Protein AF-A0A957PAF6-F1 (afdb_monomer)

Structure (mmCIF, N/CA/C/O backbone):
data_AF-A0A957PAF6-F1
#
_entry.id   AF-A0A957PAF6-F1
#
loop_
_atom_site.group_PDB
_atom_site.id
_atom_site.type_symbol
_atom_site.label_atom_id
_atom_site.label_alt_id
_atom_site.label_comp_id
_atom_site.label_asym_id
_atom_site.label_entity_id
_atom_site.label_seq_id
_atom_site.pdbx_PDB_ins_code
_atom_site.Cartn_x
_atom_site.Cartn_y
_atom_site.Cartn_z
_atom_site.occupancy
_atom_site.B_iso_or_equiv
_atom_site.auth_seq_id
_atom_site.auth_comp_id
_atom_site.auth_asym_id
_atom_site.auth_atom_id
_atom_site.pdbx_PDB_model_num
ATOM 1 N N . MET A 1 1 ? -27.612 5.862 6.018 1.00 70.69 1 MET A N 1
ATOM 2 C CA . MET A 1 1 ? -27.224 4.536 5.486 1.00 70.69 1 MET A CA 1
ATOM 3 C C . MET A 1 1 ? -26.441 3.794 6.556 1.00 70.69 1 MET A C 1
ATOM 5 O O . MET A 1 1 ? -25.649 4.436 7.230 1.00 70.69 1 MET A O 1
ATOM 9 N N . ALA A 1 2 ? -26.675 2.494 6.749 1.00 86.94 2 ALA A N 1
ATOM 10 C CA . ALA A 1 2 ? -25.896 1.691 7.695 1.00 86.94 2 ALA A CA 1
ATOM 11 C C . ALA A 1 2 ? -24.615 1.174 7.022 1.00 86.94 2 ALA A C 1
ATOM 13 O O . ALA A 1 2 ? -24.659 0.724 5.876 1.00 86.94 2 ALA A O 1
ATOM 14 N N . LEU A 1 3 ? -23.483 1.233 7.726 1.00 92.75 3 LEU A N 1
ATOM 15 C CA . LEU A 1 3 ? -22.228 0.648 7.255 1.00 92.75 3 LEU A CA 1
ATOM 16 C C . LEU A 1 3 ? -22.339 -0.881 7.251 1.00 92.75 3 LEU A C 1
ATOM 18 O O . LEU A 1 3 ? -22.742 -1.489 8.243 1.00 92.75 3 LEU A O 1
ATOM 22 N N . ARG A 1 4 ? -21.953 -1.508 6.136 1.00 94.94 4 ARG A N 1
ATOM 23 C CA . ARG A 1 4 ? -21.889 -2.967 5.991 1.00 94.94 4 ARG A CA 1
ATO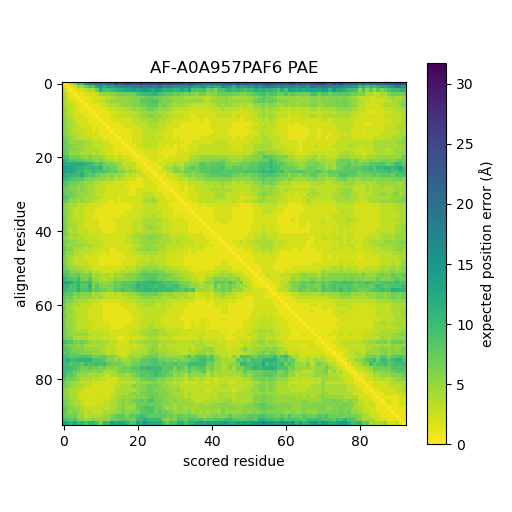M 24 C C . ARG A 1 4 ? -20.434 -3.409 5.928 1.00 94.94 4 ARG A C 1
ATOM 26 O O . ARG A 1 4 ? -19.680 -2.941 5.080 1.00 94.94 4 ARG A O 1
ATOM 33 N N . LYS A 1 5 ? -20.054 -4.368 6.773 1.00 93.56 5 LYS A N 1
ATOM 34 C CA . LYS A 1 5 ? -18.736 -5.007 6.699 1.00 93.56 5 LYS A CA 1
ATOM 35 C C . LYS A 1 5 ? -18.608 -5.793 5.390 1.00 93.56 5 LYS A C 1
ATOM 37 O O . LYS A 1 5 ? -19.431 -6.663 5.113 1.00 93.56 5 LYS A O 1
ATOM 42 N N . ILE A 1 6 ? -17.561 -5.507 4.619 1.00 92.38 6 ILE A N 1
ATOM 43 C CA . ILE A 1 6 ? -17.255 -6.197 3.352 1.00 92.38 6 ILE A CA 1
ATOM 44 C C . ILE A 1 6 ? -16.049 -7.139 3.452 1.00 92.38 6 ILE A C 1
ATOM 46 O O . ILE A 1 6 ? -15.857 -7.977 2.580 1.00 92.38 6 ILE A O 1
ATOM 50 N N . GLY A 1 7 ? -15.246 -7.032 4.513 1.00 92.44 7 GLY A N 1
ATOM 51 C CA . GLY A 1 7 ? -14.055 -7.854 4.702 1.00 92.44 7 GLY A CA 1
ATOM 52 C C . GLY A 1 7 ? -13.303 -7.522 5.987 1.00 92.44 7 GLY A C 1
ATOM 53 O O . GLY A 1 7 ? -13.760 -6.718 6.803 1.00 92.44 7 GLY A O 1
ATOM 54 N N . VAL A 1 8 ? -12.158 -8.177 6.163 1.00 94.31 8 VAL A N 1
ATOM 55 C CA . VAL A 1 8 ? -11.160 -7.879 7.197 1.00 94.31 8 VAL A CA 1
ATOM 56 C C . VAL A 1 8 ? -9.847 -7.606 6.478 1.00 94.31 8 VAL A C 1
ATOM 58 O O . VAL A 1 8 ? -9.497 -8.325 5.542 1.00 94.31 8 VAL A O 1
ATOM 61 N N . VAL A 1 9 ? -9.145 -6.557 6.892 1.00 94.94 9 VAL A N 1
ATOM 62 C CA . VAL A 1 9 ? -7.797 -6.275 6.402 1.00 94.94 9 VAL A CA 1
ATOM 63 C C . VAL A 1 9 ? -6.871 -7.368 6.931 1.00 94.94 9 VAL A C 1
ATOM 65 O O . VAL A 1 9 ? -6.752 -7.545 8.136 1.00 94.94 9 VAL A O 1
ATOM 68 N N . VAL A 1 10 ? -6.250 -8.122 6.026 1.00 95.56 10 VAL A N 1
ATOM 69 C CA . VAL A 1 10 ? -5.323 -9.219 6.374 1.00 95.56 10 VAL A CA 1
ATOM 70 C C . VAL A 1 10 ? -3.872 -8.907 6.024 1.00 95.56 10 VAL A C 1
ATOM 72 O O . VAL A 1 10 ? -2.970 -9.656 6.383 1.00 95.56 10 VAL A O 1
ATOM 75 N N . ARG A 1 11 ? -3.645 -7.833 5.265 1.00 95.94 11 ARG A N 1
ATOM 76 C CA . ARG A 1 11 ? -2.324 -7.372 4.854 1.00 95.94 11 ARG A CA 1
ATOM 77 C C . ARG A 1 11 ? -2.394 -5.891 4.519 1.00 95.94 11 ARG A C 1
ATOM 79 O O . ARG A 1 11 ? -3.267 -5.482 3.755 1.00 95.94 11 ARG A O 1
ATOM 86 N N . LEU A 1 12 ? -1.442 -5.138 5.047 1.00 97.69 12 LEU A N 1
ATOM 87 C CA . LEU A 1 12 ? -1.144 -3.769 4.659 1.00 97.69 12 LEU A CA 1
ATOM 88 C C . LEU A 1 12 ? 0.303 -3.717 4.188 1.00 97.69 12 LEU A C 1
ATOM 90 O O . LEU A 1 12 ? 1.153 -4.479 4.653 1.00 97.69 12 LEU A O 1
ATOM 94 N N . GLN A 1 13 ? 0.560 -2.846 3.225 1.00 97.44 13 GLN A N 1
ATOM 95 C CA . GLN A 1 13 ? 1.898 -2.621 2.715 1.00 97.44 13 GLN A CA 1
ATOM 96 C C . GLN A 1 13 ? 2.020 -1.198 2.188 1.00 97.44 13 GLN A C 1
ATOM 98 O O . GLN A 1 13 ? 1.028 -0.614 1.752 1.00 97.44 13 GLN A O 1
ATOM 103 N N . ILE A 1 14 ? 3.248 -0.701 2.174 1.00 97.56 14 ILE A N 1
ATOM 104 C CA . ILE A 1 14 ? 3.644 0.500 1.444 1.00 97.56 14 ILE A CA 1
ATOM 105 C C . ILE A 1 14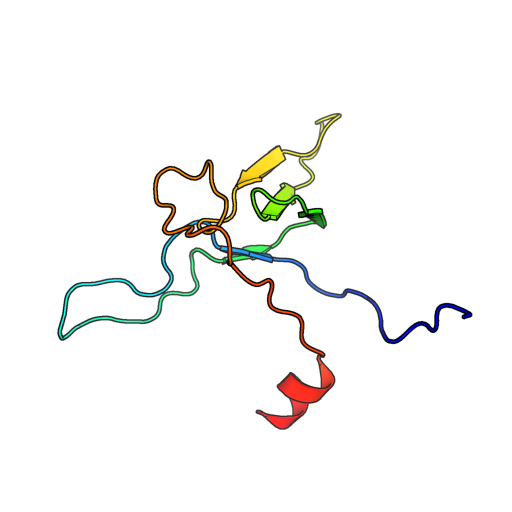 ? 4.744 0.150 0.445 1.00 97.56 14 ILE A C 1
ATOM 107 O O . ILE A 1 14 ? 5.421 -0.876 0.564 1.00 97.56 14 ILE A O 1
ATOM 111 N N . GLN A 1 15 ? 4.940 1.016 -0.534 1.00 97.00 15 GLN A N 1
ATOM 112 C CA . GLN A 1 15 ? 6.049 0.962 -1.468 1.00 97.00 15 GLN A CA 1
ATOM 113 C C . GLN A 1 15 ? 7.085 2.012 -1.060 1.00 97.00 15 GLN A C 1
ATOM 115 O O . GLN A 1 15 ? 6.819 3.199 -1.160 1.00 97.00 15 GLN A O 1
ATOM 120 N N . GLN A 1 16 ? 8.276 1.592 -0.635 1.00 96.94 16 GLN A N 1
ATOM 121 C CA . GLN A 1 16 ? 9.332 2.520 -0.199 1.00 96.94 16 GLN A CA 1
ATOM 122 C C . GLN A 1 16 ? 10.039 3.200 -1.382 1.00 96.94 16 GLN A C 1
ATOM 124 O O . GLN A 1 16 ? 10.532 4.312 -1.269 1.00 96.94 16 GLN A O 1
ATOM 129 N N . GLU A 1 17 ? 10.093 2.541 -2.541 1.00 95.44 17 GLU A N 1
ATOM 130 C CA . GLU A 1 17 ? 10.804 3.025 -3.730 1.00 95.44 17 GLU A CA 1
ATOM 131 C C . GLU A 1 17 ? 10.155 2.474 -5.014 1.00 95.44 17 GLU A C 1
ATOM 133 O O . GLU A 1 17 ? 9.309 1.583 -4.967 1.00 95.44 17 GLU A O 1
ATOM 138 N N . SER A 1 18 ? 10.539 2.965 -6.198 1.00 93.62 18 SER A N 1
ATOM 139 C CA . SER A 1 18 ? 9.994 2.485 -7.483 1.00 93.62 18 SER A CA 1
ATOM 140 C C . SER A 1 18 ? 10.187 0.974 -7.691 1.00 93.62 18 SER A C 1
ATOM 142 O O . SER A 1 18 ? 11.315 0.513 -7.834 1.00 93.62 18 SER A O 1
ATOM 144 N N . LEU A 1 19 ? 9.091 0.222 -7.857 1.00 94.88 19 LEU A N 1
ATOM 145 C CA . LEU A 1 19 ? 9.147 -1.212 -8.208 1.00 94.88 19 LEU A CA 1
ATOM 146 C C . LEU A 1 19 ? 9.680 -1.461 -9.624 1.00 94.88 19 LEU A C 1
ATOM 148 O O . LEU A 1 19 ? 10.159 -2.545 -9.937 1.00 94.88 19 LEU A O 1
ATOM 152 N N . LYS A 1 20 ? 9.581 -0.470 -10.517 1.00 93.50 20 LYS A N 1
ATOM 153 C CA . LYS A 1 20 ? 10.174 -0.547 -11.859 1.00 93.50 20 LYS A CA 1
ATOM 154 C C . L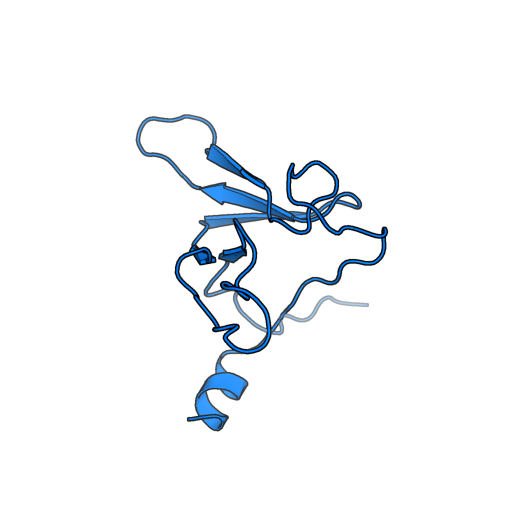YS A 1 20 ? 11.616 -0.063 -11.761 1.00 93.50 20 LYS A C 1
ATOM 156 O O . LYS A 1 20 ? 11.846 1.145 -11.659 1.00 93.50 20 LYS A O 1
ATOM 161 N N . ARG A 1 21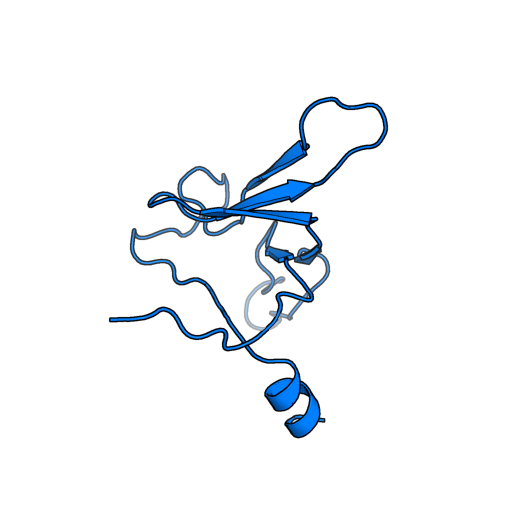 ? 12.561 -0.999 -11.786 1.00 91.81 21 ARG A N 1
ATOM 162 C CA . ARG A 1 21 ? 14.006 -0.757 -11.685 1.00 91.81 21 ARG A CA 1
ATOM 163 C C . ARG A 1 21 ? 14.691 -0.913 -13.039 1.00 91.81 21 ARG A C 1
ATOM 165 O O . ARG A 1 21 ? 14.089 -1.356 -14.017 1.00 91.81 21 ARG A O 1
ATOM 172 N N . GLY A 1 22 ? 15.960 -0.517 -13.094 1.00 92.00 22 GLY A N 1
ATOM 173 C CA . GLY A 1 22 ? 16.759 -0.524 -14.316 1.00 92.00 22 GLY A CA 1
ATOM 174 C C . GLY A 1 22 ? 16.466 0.655 -15.248 1.00 92.00 22 GLY A C 1
ATOM 175 O O . GLY A 1 22 ? 15.734 1.593 -14.924 1.00 92.00 22 GLY A O 1
ATOM 176 N N . ARG A 1 23 ? 17.075 0.618 -16.433 1.00 92.25 23 ARG A N 1
ATOM 177 C CA . ARG A 1 23 ? 16.907 1.631 -17.484 1.00 92.25 23 ARG A CA 1
ATOM 178 C C . ARG A 1 23 ? 16.240 0.997 -18.694 1.00 92.25 23 ARG A C 1
ATOM 180 O O . ARG A 1 23 ? 16.365 -0.200 -18.911 1.00 92.25 23 ARG A O 1
ATOM 187 N N . SER A 1 24 ? 15.526 1.807 -19.473 1.00 89.38 24 SER A N 1
ATOM 188 C CA . SER A 1 24 ? 14.976 1.350 -20.754 1.00 89.38 24 SER A CA 1
ATOM 189 C C . SER A 1 24 ? 16.109 0.851 -21.668 1.00 89.38 24 SER A C 1
ATOM 191 O O . SER A 1 24 ? 17.166 1.487 -21.663 1.00 89.38 24 SER A O 1
ATOM 193 N N . PRO A 1 25 ? 15.924 -0.236 -22.443 1.00 92.62 25 PRO A N 1
ATOM 194 C CA . PRO A 1 25 ? 14.738 -1.105 -22.508 1.00 92.62 25 PRO A CA 1
ATOM 195 C C . PRO A 1 25 ? 14.702 -2.208 -21.432 1.00 92.62 25 PRO A C 1
ATOM 197 O O . PRO A 1 25 ? 13.677 -2.852 -21.246 1.00 92.62 25 PRO A O 1
ATOM 200 N N . ASN A 1 26 ? 15.782 -2.389 -20.674 1.00 94.50 26 ASN A N 1
ATOM 201 C CA . ASN A 1 26 ? 15.973 -3.473 -19.704 1.00 94.50 26 ASN A CA 1
ATOM 202 C C . ASN A 1 26 ? 15.357 -3.170 -18.324 1.00 94.50 26 ASN A C 1
ATOM 204 O O . ASN A 1 26 ? 15.969 -3.444 -17.288 1.00 94.50 26 ASN A O 1
ATOM 208 N N . ARG A 1 27 ? 14.171 -2.550 -18.283 1.00 95.44 27 ARG A N 1
ATOM 209 C CA . ARG A 1 27 ? 13.466 -2.346 -17.010 1.00 95.44 27 ARG A CA 1
ATOM 210 C C . ARG A 1 27 ? 12.924 -3.674 -16.503 1.00 95.44 27 ARG A C 1
ATOM 212 O O . ARG A 1 27 ? 12.395 -4.461 -17.281 1.00 95.44 27 ARG A O 1
ATOM 219 N N . TYR A 1 28 ? 12.989 -3.876 -15.198 1.00 94.81 28 TYR A N 1
ATOM 220 C CA . TYR A 1 28 ? 12.442 -5.057 -14.542 1.00 94.81 28 TYR A CA 1
ATOM 221 C C . TYR A 1 28 ? 11.600 -4.662 -13.333 1.00 94.81 28 TYR A C 1
ATOM 223 O O . TYR A 1 28 ? 11.688 -3.539 -12.828 1.00 94.81 28 TYR A O 1
ATOM 231 N N . TYR A 1 29 ? 10.736 -5.583 -12.918 1.00 95.00 29 TYR A N 1
ATOM 232 C CA . TYR A 1 29 ? 9.936 -5.449 -11.711 1.00 95.00 29 TYR A CA 1
ATOM 233 C C . TYR A 1 29 ? 10.703 -6.030 -10.523 1.00 95.00 29 TYR A C 1
ATOM 235 O O . TYR A 1 29 ? 11.127 -7.183 -10.576 1.00 95.00 29 TYR A O 1
ATOM 243 N N . ASP A 1 30 ? 10.860 -5.238 -9.469 1.00 94.44 30 ASP A N 1
ATOM 244 C CA . ASP A 1 30 ? 11.493 -5.628 -8.214 1.00 94.44 30 ASP A CA 1
ATOM 245 C C . ASP A 1 30 ? 10.536 -5.364 -7.038 1.00 94.44 30 ASP A C 1
ATOM 247 O O . ASP A 1 30 ? 10.268 -4.201 -6.718 1.00 94.44 30 ASP A O 1
ATOM 251 N N . PRO A 1 31 ? 9.991 -6.413 -6.395 1.00 95.56 31 PRO A N 1
ATOM 252 C CA . PRO A 1 31 ? 9.091 -6.266 -5.259 1.00 95.56 31 PRO A CA 1
ATOM 253 C C . PRO A 1 31 ? 9.809 -5.998 -3.928 1.00 95.56 31 PRO A C 1
ATOM 255 O O . PRO A 1 31 ? 9.118 -5.805 -2.931 1.00 95.56 31 PRO A O 1
ATOM 258 N N . ALA A 1 32 ? 11.147 -5.988 -3.866 1.00 95.94 32 ALA A N 1
ATOM 259 C CA . ALA A 1 32 ? 11.893 -5.871 -2.607 1.00 95.94 32 ALA A CA 1
ATOM 260 C C . ALA A 1 32 ? 11.612 -4.568 -1.837 1.00 95.94 32 ALA A C 1
ATOM 262 O O . ALA A 1 32 ? 11.784 -4.512 -0.622 1.00 95.94 32 ALA A O 1
ATOM 263 N N . SER A 1 33 ? 11.150 -3.522 -2.528 1.00 94.62 33 SER A N 1
ATOM 264 C CA . SER A 1 33 ? 10.783 -2.241 -1.913 1.00 94.62 33 SER A CA 1
ATOM 265 C C . SER A 1 33 ? 9.370 -2.217 -1.315 1.00 94.62 33 SER A C 1
ATOM 267 O O . SER A 1 33 ? 8.971 -1.187 -0.772 1.00 94.62 33 SER A O 1
ATOM 269 N N . LEU A 1 34 ? 8.609 -3.314 -1.394 1.00 97.12 34 LEU A N 1
ATOM 270 C CA . LEU A 1 34 ? 7.341 -3.454 -0.680 1.00 97.12 34 LEU A CA 1
ATOM 271 C C . LEU A 1 34 ? 7.605 -3.800 0.787 1.00 97.12 34 LEU A C 1
ATOM 273 O O . LEU A 1 34 ? 8.207 -4.826 1.095 1.00 97.12 34 LEU A O 1
ATOM 277 N N . LEU A 1 35 ? 7.114 -2.956 1.688 1.00 97.81 35 LEU A N 1
ATOM 278 C CA . LEU A 1 35 ? 7.233 -3.142 3.130 1.00 97.81 35 LEU A CA 1
ATOM 279 C C . LEU A 1 35 ? 5.863 -3.468 3.716 1.00 97.81 35 LEU A C 1
ATOM 281 O O . LEU A 1 35 ? 4.914 -2.712 3.517 1.00 97.81 35 LEU A O 1
ATOM 285 N N . LEU A 1 36 ? 5.772 -4.580 4.447 1.00 97.75 36 LEU A N 1
ATOM 286 C CA . LEU A 1 36 ? 4.612 -4.878 5.285 1.00 97.75 36 LEU A CA 1
ATOM 287 C C . LEU A 1 36 ? 4.587 -3.937 6.488 1.00 97.75 36 LEU A C 1
ATOM 289 O O . LEU A 1 36 ? 5.629 -3.644 7.069 1.00 97.75 36 LEU A O 1
ATOM 293 N N . VAL A 1 37 ? 3.390 -3.483 6.842 1.00 98.19 37 VAL A N 1
ATOM 294 C CA . VAL A 1 37 ? 3.160 -2.535 7.937 1.00 98.19 37 VAL A CA 1
ATOM 295 C C . VAL A 1 37 ? 1.941 -2.965 8.743 1.00 98.19 37 VAL A C 1
ATOM 297 O O . VAL A 1 37 ? 1.065 -3.659 8.220 1.00 98.19 37 VAL A O 1
ATOM 300 N N . ASP A 1 38 ? 1.880 -2.546 10.000 1.00 97.44 38 ASP A N 1
ATOM 301 C CA . ASP A 1 38 ? 0.828 -2.944 10.938 1.00 97.44 38 ASP A CA 1
ATOM 302 C C . ASP A 1 38 ? -0.426 -2.082 10.766 1.00 97.44 38 ASP A C 1
ATOM 304 O O . ASP A 1 38 ? -1.557 -2.569 10.847 1.00 97.44 38 ASP A O 1
ATOM 308 N N . ALA A 1 39 ? -0.227 -0.802 10.446 1.00 96.88 39 ALA A N 1
ATOM 309 C CA . ALA A 1 39 ? -1.294 0.146 10.164 1.00 96.88 39 ALA A CA 1
ATOM 310 C C . ALA A 1 39 ? -0.895 1.147 9.069 1.00 96.88 39 ALA A C 1
ATOM 312 O O . ALA A 1 39 ? 0.279 1.330 8.746 1.00 96.88 39 ALA A O 1
ATOM 313 N N . LEU A 1 40 ? -1.902 1.809 8.496 1.00 97.38 40 LEU A N 1
ATOM 314 C CA . LEU A 1 40 ? -1.725 2.927 7.573 1.00 97.38 40 LEU A CA 1
ATOM 315 C C . LEU A 1 40 ? -2.378 4.178 8.150 1.00 97.38 40 LEU A C 1
ATOM 317 O O . LEU A 1 40 ? -3.510 4.127 8.634 1.00 97.38 40 LEU A O 1
ATOM 321 N N . ARG A 1 41 ? -1.695 5.310 8.011 1.00 97.19 41 ARG A N 1
ATOM 322 C CA . ARG A 1 41 ? -2.279 6.641 8.155 1.00 97.19 41 ARG A CA 1
ATOM 323 C C . ARG A 1 41 ? -2.494 7.219 6.760 1.00 97.19 41 ARG A C 1
ATOM 325 O O . ARG A 1 41 ? -1.557 7.300 5.969 1.00 97.19 41 ARG A O 1
ATOM 332 N N . LEU A 1 42 ? -3.740 7.580 6.463 1.00 94.88 42 LEU A N 1
ATOM 333 C CA . LEU A 1 42 ? -4.157 8.133 5.175 1.00 94.88 42 LEU A CA 1
ATOM 334 C C . LEU A 1 42 ? -4.460 9.624 5.331 1.00 94.88 42 LEU A C 1
ATOM 336 O O . LEU A 1 42 ? -5.187 10.007 6.248 1.00 94.88 42 LEU A O 1
ATOM 340 N N . SER A 1 43 ? -3.922 10.447 4.438 1.00 93.50 43 SER A N 1
ATOM 341 C CA . SER A 1 43 ? -4.225 11.875 4.326 1.00 93.50 43 SER A CA 1
ATOM 342 C C . SER A 1 43 ? -4.302 12.288 2.854 1.00 93.50 43 SER A C 1
ATOM 344 O O . SER A 1 43 ? -4.023 11.491 1.958 1.00 93.50 43 SER A O 1
ATOM 346 N N . GLU A 1 44 ? -4.649 13.549 2.600 1.00 92.19 44 GLU A N 1
ATOM 347 C CA . GLU A 1 44 ? -4.602 14.137 1.253 1.00 92.19 44 GLU A CA 1
ATOM 348 C C . GLU A 1 44 ? -3.176 14.163 0.669 1.00 92.19 44 GLU A C 1
ATOM 350 O O . GLU A 1 44 ? -2.997 14.173 -0.544 1.00 92.19 44 GLU A O 1
ATOM 355 N N . GLU A 1 45 ? -2.150 14.115 1.522 1.00 93.25 45 GLU A N 1
ATOM 356 C CA . GLU A 1 45 ? -0.746 14.056 1.104 1.00 93.25 45 GLU A CA 1
ATOM 357 C C . GLU A 1 45 ? -0.317 12.643 0.680 1.00 93.25 45 GLU A C 1
ATOM 359 O O . GLU A 1 45 ? 0.708 12.480 0.018 1.00 93.25 45 GLU A O 1
ATOM 364 N N . GLY A 1 46 ? -1.094 11.616 1.027 1.00 94.31 46 GLY A N 1
ATOM 365 C CA . GLY A 1 46 ? -0.854 10.228 0.651 1.00 94.31 46 GLY A CA 1
ATOM 366 C C . GLY A 1 46 ? -0.836 9.274 1.843 1.00 94.31 46 GLY A C 1
ATOM 367 O O . GLY A 1 46 ? -1.535 9.456 2.841 1.00 94.31 46 GLY A O 1
ATOM 368 N N . VAL A 1 47 ? -0.049 8.204 1.707 1.00 97.12 47 VAL A N 1
ATOM 369 C CA . VAL A 1 47 ? -0.014 7.082 2.652 1.00 97.12 47 VAL A CA 1
ATOM 370 C C . VAL A 1 47 ? 1.260 7.105 3.491 1.00 97.12 47 VAL A C 1
ATOM 372 O O . VAL A 1 47 ? 2.365 7.221 2.958 1.00 97.12 47 VAL A O 1
ATOM 375 N N . VAL A 1 48 ? 1.102 6.923 4.801 1.00 98.12 48 VAL A N 1
ATOM 376 C CA . VAL A 1 48 ? 2.201 6.654 5.736 1.00 98.12 48 VAL A CA 1
ATOM 377 C C . VAL A 1 48 ? 1.990 5.284 6.368 1.00 98.12 48 VAL A C 1
ATOM 379 O O . VAL A 1 48 ? 0.931 5.004 6.932 1.00 98.12 48 VAL A O 1
ATOM 382 N N . GLY A 1 49 ? 2.994 4.421 6.259 1.00 98.25 49 GLY A N 1
ATOM 383 C CA . GLY A 1 49 ? 3.043 3.135 6.937 1.00 98.25 49 GLY A CA 1
ATOM 384 C C . GLY A 1 49 ? 3.487 3.288 8.384 1.00 98.25 49 GLY A C 1
ATOM 385 O O . GLY A 1 49 ? 4.448 4.002 8.665 1.00 98.25 49 GLY A O 1
ATOM 386 N N . LEU A 1 50 ? 2.793 2.608 9.289 1.00 98.25 50 LEU A N 1
ATOM 387 C CA . LEU A 1 50 ? 3.110 2.553 10.710 1.00 98.25 50 LEU A CA 1
ATOM 388 C C . LEU A 1 50 ? 3.620 1.148 11.024 1.00 98.25 50 LEU A C 1
ATOM 390 O O . LEU A 1 50 ? 2.892 0.171 10.833 1.00 98.25 50 LEU A O 1
ATOM 394 N N . VAL A 1 51 ? 4.880 1.060 11.442 1.00 97.44 51 VAL A N 1
ATOM 395 C CA . VA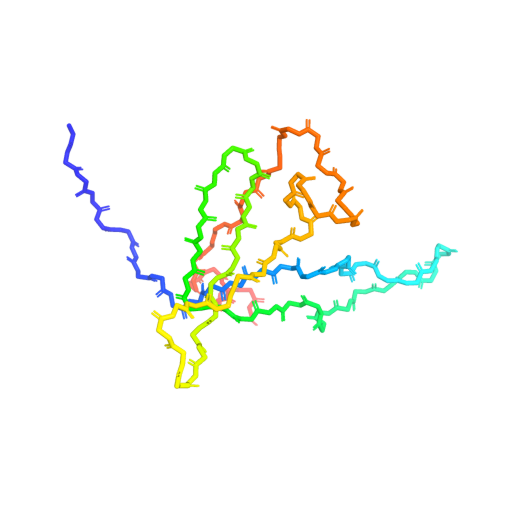L A 1 51 ? 5.535 -0.196 11.816 1.00 97.44 51 VAL A CA 1
ATOM 396 C C . VAL A 1 51 ? 5.748 -0.199 13.316 1.00 97.44 51 VAL A C 1
ATOM 398 O O . VAL A 1 51 ? 6.464 0.662 13.835 1.00 97.44 51 VAL A O 1
ATOM 401 N N . ASP A 1 52 ? 5.161 -1.168 14.002 1.00 96.12 52 ASP A N 1
ATOM 402 C CA . ASP A 1 52 ? 5.394 -1.351 15.424 1.00 96.12 52 ASP A CA 1
ATOM 403 C C . ASP A 1 52 ? 6.840 -1.802 15.645 1.00 96.12 52 ASP A C 1
ATOM 405 O O . ASP A 1 52 ? 7.360 -2.705 14.984 1.00 96.12 52 ASP A O 1
ATOM 409 N N . VAL A 1 53 ? 7.521 -1.137 16.575 1.00 93.56 53 VAL A N 1
ATOM 410 C CA . VAL A 1 53 ? 8.896 -1.471 16.941 1.00 93.56 53 VAL A CA 1
ATOM 411 C C . VAL A 1 53 ? 8.919 -1.829 18.412 1.00 93.56 53 VAL A C 1
ATOM 413 O O . VAL A 1 53 ? 8.508 -1.041 19.264 1.00 93.56 53 VAL A O 1
ATOM 416 N N . GLU A 1 54 ? 9.410 -3.028 18.713 1.00 93.75 54 GLU A N 1
ATOM 417 C CA . GLU A 1 54 ? 9.500 -3.518 20.083 1.00 93.75 54 GLU A CA 1
ATOM 418 C C . GLU A 1 54 ? 10.282 -2.536 20.970 1.00 93.75 54 GLU A C 1
ATOM 420 O O . GLU A 1 54 ? 11.335 -2.016 20.594 1.00 93.75 54 GLU A O 1
ATOM 425 N N . GLY A 1 55 ? 9.732 -2.251 22.152 1.00 92.56 55 GLY A N 1
ATOM 426 C CA . GLY A 1 55 ? 10.312 -1.305 23.105 1.00 92.56 55 GLY A CA 1
ATOM 427 C C . GLY A 1 55 ? 10.064 0.175 22.790 1.00 92.56 55 GLY A C 1
ATOM 428 O O . GLY A 1 55 ? 10.436 1.024 23.600 1.00 92.56 55 GLY A O 1
ATOM 429 N N . GLN A 1 56 ? 9.412 0.514 21.672 1.00 93.38 56 GLN A N 1
ATOM 430 C CA . GLN A 1 56 ? 9.020 1.892 21.360 1.00 93.38 56 GLN A CA 1
ATOM 431 C C . GLN A 1 56 ? 7.565 2.163 21.754 1.00 93.38 56 GLN A C 1
ATOM 433 O O . GLN A 1 56 ? 6.702 1.297 21.669 1.00 93.38 56 GLN A O 1
ATOM 438 N N . HIS A 1 57 ? 7.297 3.386 22.220 1.00 91.75 57 HIS A N 1
ATOM 439 C CA . HIS A 1 57 ? 5.949 3.815 22.625 1.00 91.75 57 HIS A CA 1
ATOM 440 C C . HIS A 1 57 ? 5.108 4.315 21.444 1.00 91.75 57 HIS A C 1
ATOM 442 O O . HIS A 1 57 ? 3.894 4.457 21.568 1.00 91.75 57 HIS A O 1
ATOM 448 N N . ALA A 1 58 ? 5.756 4.614 20.319 1.00 93.62 58 ALA A N 1
ATOM 449 C CA . ALA A 1 58 ? 5.122 5.061 19.093 1.00 93.62 58 ALA A CA 1
ATOM 450 C C . ALA A 1 58 ? 5.637 4.211 17.923 1.00 93.62 58 ALA A C 1
ATOM 452 O O . ALA A 1 58 ? 6.801 3.797 17.952 1.00 93.62 58 ALA A O 1
ATOM 453 N N . PRO A 1 59 ? 4.800 3.956 16.905 1.00 96.31 59 PRO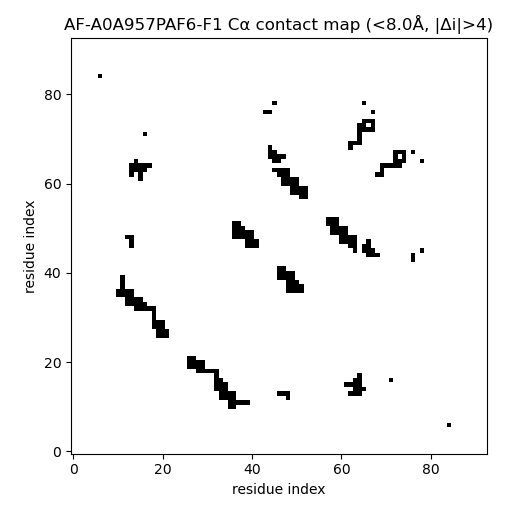 A N 1
ATOM 454 C CA . PRO A 1 59 ? 5.232 3.236 15.721 1.00 96.31 59 PRO A CA 1
ATOM 455 C C . PRO A 1 59 ? 6.259 4.058 14.941 1.00 96.31 59 PRO A C 1
ATOM 457 O O . PRO A 1 59 ? 6.211 5.291 14.902 1.00 96.31 59 PRO A O 1
ATOM 460 N N . ARG A 1 60 ? 7.164 3.364 14.254 1.00 97.12 60 ARG A N 1
ATOM 461 C CA . ARG A 1 60 ? 8.024 3.989 13.254 1.00 97.12 60 ARG A CA 1
ATOM 462 C C . ARG A 1 60 ? 7.181 4.332 12.033 1.00 97.12 60 ARG A C 1
ATOM 464 O O . ARG A 1 60 ? 6.573 3.450 11.428 1.00 97.12 60 ARG A O 1
ATOM 471 N N . GLU A 1 61 ? 7.200 5.598 11.643 1.00 97.56 61 GLU A N 1
ATOM 472 C CA . GLU A 1 61 ? 6.554 6.053 10.417 1.00 97.56 61 GLU A CA 1
ATOM 473 C C . GLU A 1 61 ? 7.467 5.850 9.202 1.00 97.56 61 GLU A C 1
ATOM 475 O O . GLU A 1 61 ? 8.669 6.123 9.247 1.00 97.56 61 GLU A O 1
ATOM 480 N N . VAL A 1 62 ? 6.889 5.379 8.098 1.00 97.88 62 VAL A N 1
ATOM 481 C CA . VAL A 1 62 ? 7.573 5.225 6.812 1.00 97.88 62 VAL A CA 1
ATOM 482 C C . VAL A 1 62 ? 6.672 5.768 5.711 1.00 97.88 62 VAL A C 1
ATOM 484 O O . VAL A 1 62 ? 5.532 5.333 5.561 1.00 97.88 62 VAL A O 1
ATOM 487 N N . LEU A 1 63 ? 7.170 6.733 4.941 1.00 97.50 63 LEU A N 1
ATOM 488 C CA . LEU A 1 63 ? 6.422 7.307 3.826 1.00 97.50 63 LEU A CA 1
ATOM 489 C C . LEU A 1 63 ? 6.326 6.306 2.671 1.00 97.50 63 LEU A C 1
ATOM 491 O O . LEU A 1 63 ? 7.323 5.691 2.294 1.00 97.50 63 LEU A O 1
ATOM 495 N N . ASP A 1 64 ? 5.139 6.180 2.080 1.00 97.38 64 ASP A N 1
ATOM 496 C CA . ASP A 1 64 ? 5.012 5.563 0.762 1.00 97.38 64 ASP A CA 1
ATOM 497 C C . ASP A 1 64 ? 5.665 6.471 -0.293 1.00 97.38 64 ASP A C 1
ATOM 499 O O . ASP A 1 64 ? 5.588 7.698 -0.205 1.00 97.38 64 ASP A O 1
ATOM 503 N N . VAL A 1 65 ? 6.279 5.893 -1.324 1.00 96.50 65 VAL A N 1
ATOM 504 C CA . VAL A 1 65 ? 6.932 6.630 -2.415 1.00 96.50 65 VAL A CA 1
ATOM 505 C C . VAL A 1 65 ? 5.959 7.544 -3.163 1.00 96.50 65 VAL A C 1
ATOM 507 O O . VAL A 1 65 ? 6.377 8.503 -3.801 1.00 96.50 65 VAL A O 1
ATOM 510 N N . HIS A 1 66 ? 4.654 7.281 -3.092 1.00 96.06 66 HIS A N 1
ATOM 511 C CA . HIS A 1 66 ? 3.611 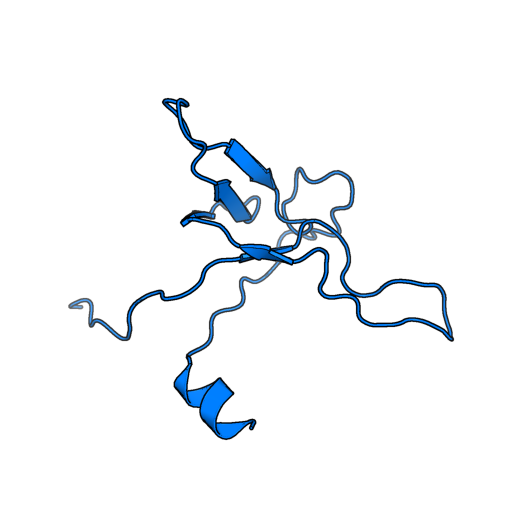8.116 -3.683 1.00 96.06 66 HIS A CA 1
ATOM 512 C C . HIS A 1 66 ? 3.140 9.246 -2.754 1.00 96.06 66 HIS A C 1
ATOM 514 O O . HIS A 1 66 ? 2.350 10.090 -3.184 1.00 96.06 66 HIS A O 1
ATOM 520 N N . HIS A 1 67 ? 3.604 9.296 -1.502 1.00 96.44 67 HIS A N 1
ATOM 521 C CA . HIS A 1 67 ? 3.320 10.398 -0.587 1.00 96.44 67 HIS A CA 1
ATOM 522 C C . HIS A 1 67 ? 3.954 11.695 -1.106 1.00 96.44 67 HIS A C 1
ATOM 524 O O . HIS A 1 67 ? 5.075 11.686 -1.615 1.00 96.44 67 HIS A O 1
ATOM 530 N N . PHE A 1 68 ? 3.259 12.823 -0.977 1.00 95.38 68 PHE A N 1
ATOM 531 C CA . PHE A 1 68 ? 3.696 14.142 -1.440 1.00 95.38 68 PHE A CA 1
ATOM 532 C C . PHE A 1 68 ? 5.082 14.518 -0.893 1.00 95.38 68 PHE A C 1
ATOM 534 O O . PHE A 1 68 ? 5.962 14.918 -1.646 1.00 95.38 68 PHE A O 1
ATOM 541 N N . GLY A 1 69 ? 5.298 14.308 0.408 1.00 95.38 69 GLY A N 1
ATOM 542 C CA . GLY A 1 69 ? 6.575 14.575 1.080 1.00 95.38 69 GLY A CA 1
ATOM 543 C C . GLY A 1 69 ? 7.704 13.556 0.851 1.00 95.38 69 GLY A C 1
ATOM 544 O O . GLY A 1 69 ? 8.775 13.728 1.428 1.00 95.38 69 GLY A O 1
ATOM 545 N N . HIS A 1 70 ? 7.504 12.482 0.076 1.00 96.06 70 HIS A N 1
ATOM 546 C CA . HIS A 1 70 ? 8.572 11.505 -0.167 1.00 96.06 70 HIS A CA 1
ATOM 547 C C . HIS A 1 70 ? 9.620 12.072 -1.141 1.00 96.06 70 HIS A C 1
ATOM 549 O O . HIS A 1 70 ? 9.269 12.638 -2.173 1.00 96.06 70 HIS A O 1
ATOM 555 N N . TYR A 1 71 ? 10.915 11.887 -0.858 1.00 94.94 71 TYR A N 1
ATOM 556 C CA . TYR A 1 71 ? 12.002 12.446 -1.681 1.00 94.94 71 TYR A CA 1
ATOM 557 C C . TYR A 1 71 ? 11.923 12.010 -3.156 1.00 94.94 71 TYR A C 1
ATOM 559 O O . TYR A 1 71 ? 12.031 12.834 -4.059 1.00 94.94 71 TYR A O 1
ATOM 567 N N . ASP A 1 72 ? 11.653 10.725 -3.399 1.00 93.69 72 ASP A N 1
ATOM 568 C CA . ASP A 1 72 ? 11.475 10.160 -4.748 1.00 93.69 72 ASP A CA 1
ATOM 569 C C . ASP A 1 72 ? 10.035 10.248 -5.291 1.00 93.69 72 ASP A C 1
ATOM 571 O O . ASP A 1 72 ? 9.665 9.514 -6.218 1.00 93.69 72 ASP A O 1
ATOM 575 N N . SER A 1 73 ? 9.196 11.105 -4.703 1.00 93.44 73 SER A N 1
ATOM 576 C CA . SER A 1 73 ? 7.784 11.164 -5.059 1.00 93.44 73 SER A CA 1
ATOM 577 C C . SER A 1 73 ? 7.546 11.607 -6.494 1.00 93.44 73 SER A C 1
ATOM 579 O O . SER A 1 73 ? 8.197 12.499 -7.037 1.00 93.44 73 SER A O 1
ATOM 581 N N . LYS A 1 74 ? 6.543 10.979 -7.110 1.00 89.94 74 LYS A N 1
ATOM 582 C CA . LYS A 1 74 ? 5.962 11.395 -8.396 1.00 89.94 74 LYS A CA 1
ATOM 583 C C . LYS A 1 74 ? 4.517 11.856 -8.234 1.00 89.94 74 LYS A C 1
ATOM 585 O O . LYS A 1 74 ? 3.760 11.790 -9.201 1.00 89.94 74 LYS A O 1
ATOM 590 N N . ASN A 1 75 ? 4.136 12.248 -7.018 1.00 87.25 75 ASN A N 1
ATOM 591 C CA . ASN A 1 75 ? 2.797 12.709 -6.681 1.00 87.25 75 ASN A CA 1
ATOM 592 C C . ASN A 1 75 ? 2.367 13.897 -7.551 1.00 87.25 75 ASN A C 1
ATOM 594 O O . ASN A 1 75 ? 3.154 14.804 -7.821 1.00 87.25 75 ASN A O 1
ATOM 598 N N . ARG A 1 76 ? 1.115 13.850 -8.018 1.00 85.81 76 ARG A N 1
ATOM 599 C CA . ARG A 1 76 ? 0.477 14.896 -8.835 1.00 85.81 76 ARG A CA 1
ATOM 600 C C . ARG A 1 76 ? -0.829 15.415 -8.219 1.00 85.81 76 ARG A C 1
ATOM 602 O O . ARG A 1 76 ? -1.555 16.150 -8.878 1.00 85.81 76 ARG A O 1
ATOM 609 N N . GLY A 1 77 ? -1.110 15.046 -6.969 1.00 86.62 77 GLY A N 1
ATOM 610 C CA . GLY A 1 77 ? -2.340 15.364 -6.243 1.00 86.62 77 GLY A CA 1
ATOM 611 C C . GLY A 1 77 ? -3.492 14.372 -6.445 1.00 86.62 77 GLY A C 1
ATOM 612 O O . GLY A 1 77 ? -4.529 14.535 -5.816 1.00 86.62 77 GLY A O 1
ATOM 613 N N . ASP A 1 78 ? -3.324 13.347 -7.284 1.00 85.56 78 ASP A N 1
ATOM 614 C CA . ASP A 1 78 ? -4.362 12.374 -7.666 1.00 85.56 78 ASP A CA 1
ATOM 615 C C . ASP A 1 78 ? -3.913 10.911 -7.492 1.00 85.56 78 ASP A C 1
ATOM 617 O O . ASP A 1 78 ? -4.415 10.004 -8.151 1.00 85.56 78 ASP A O 1
ATOM 621 N N . ASN A 1 79 ? -2.939 10.664 -6.613 1.00 84.06 79 ASN A N 1
ATOM 622 C CA . ASN A 1 79 ? -2.416 9.320 -6.393 1.00 84.06 79 ASN A CA 1
ATOM 623 C C . ASN A 1 79 ? -3.454 8.428 -5.690 1.00 84.06 79 ASN A C 1
ATOM 625 O O . ASN A 1 79 ? -3.845 8.688 -4.553 1.00 84.06 79 ASN A O 1
ATOM 629 N N . ASP A 1 80 ? -3.833 7.334 -6.347 1.00 87.25 80 ASP A N 1
ATOM 630 C CA . ASP A 1 80 ? -4.796 6.371 -5.819 1.00 87.25 80 ASP A CA 1
ATOM 631 C C . ASP A 1 80 ? -4.190 5.382 -4.812 1.00 87.25 80 ASP A C 1
ATOM 633 O O . ASP A 1 80 ? -3.006 5.034 -4.851 1.00 87.25 80 ASP A O 1
ATOM 637 N N . ILE A 1 81 ? -5.056 4.831 -3.959 1.00 90.62 81 ILE A N 1
ATOM 638 C CA . ILE A 1 81 ? -4.746 3.689 -3.095 1.00 90.62 81 ILE A CA 1
ATOM 639 C C . ILE A 1 81 ? -5.331 2.427 -3.721 1.00 90.62 81 ILE A C 1
ATOM 641 O O . ILE A 1 81 ? -6.502 2.369 -4.094 1.00 90.62 81 ILE A O 1
ATOM 645 N N . SER A 1 82 ? -4.524 1.372 -3.786 1.00 91.62 82 SER A N 1
ATOM 646 C CA . SER A 1 82 ? -4.990 0.063 -4.241 1.00 91.62 82 SER A CA 1
ATOM 647 C C . SER A 1 82 ? -5.619 -0.734 -3.097 1.00 91.62 82 SER A C 1
ATOM 649 O O . SER A 1 82 ? -4.981 -0.980 -2.075 1.00 91.62 82 SER A O 1
ATOM 651 N N . PHE A 1 83 ? -6.847 -1.214 -3.301 1.00 91.44 83 PHE A N 1
ATOM 652 C CA . PHE A 1 83 ? -7.539 -2.140 -2.402 1.00 91.44 83 PHE A CA 1
ATOM 653 C C . PHE A 1 83 ? -8.009 -3.368 -3.186 1.00 91.44 83 PHE A C 1
ATOM 655 O O . PHE A 1 83 ? -8.570 -3.239 -4.273 1.00 91.44 83 PHE 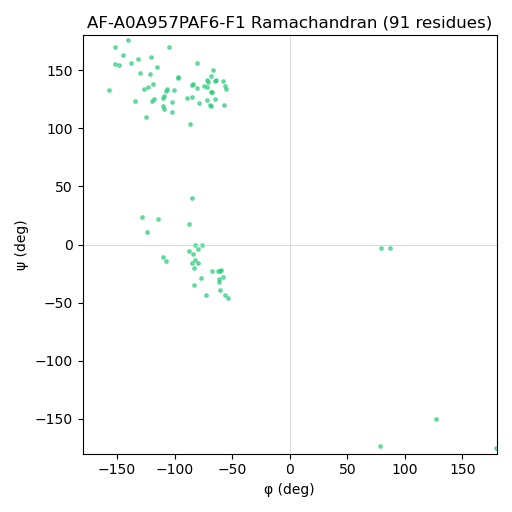A O 1
ATOM 662 N N . ASN A 1 84 ? -7.789 -4.571 -2.653 1.00 92.31 84 ASN A N 1
ATOM 663 C CA . ASN A 1 84 ? -8.167 -5.810 -3.332 1.00 92.31 84 ASN A CA 1
ATOM 664 C C . ASN A 1 84 ? -8.545 -6.913 -2.329 1.00 92.31 84 ASN A C 1
ATOM 666 O O . ASN A 1 84 ? -8.064 -6.918 -1.196 1.00 92.31 84 ASN A O 1
ATOM 670 N N . PHE A 1 85 ? -9.378 -7.870 -2.749 1.00 94.12 85 PHE A N 1
ATOM 671 C CA . PHE A 1 85 ? -9.763 -9.019 -1.925 1.00 94.12 85 PHE A CA 1
ATOM 672 C C . PHE A 1 85 ? -8.915 -10.250 -2.244 1.00 94.12 85 PHE A C 1
ATOM 674 O O . PHE A 1 85 ? -8.612 -10.555 -3.398 1.00 94.12 85 PHE A O 1
ATOM 681 N N . THR A 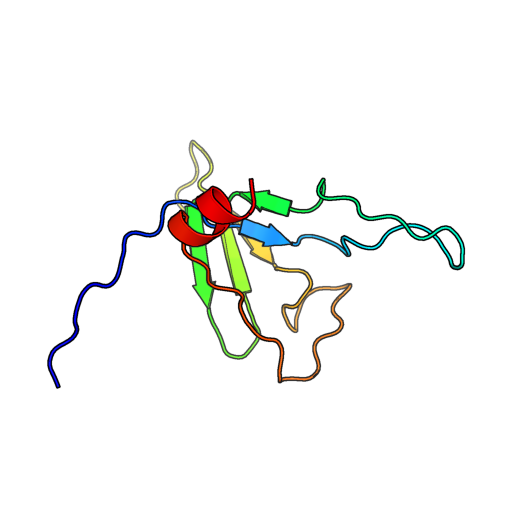1 86 ? -8.601 -11.027 -1.209 1.00 93.44 86 THR A N 1
ATOM 682 C CA . THR A 1 86 ? -7.863 -12.294 -1.329 1.00 93.44 86 THR A CA 1
ATOM 683 C C . THR A 1 86 ? -8.556 -13.311 -2.237 1.00 93.44 86 THR A C 1
ATOM 685 O O . THR A 1 86 ? -7.878 -14.097 -2.895 1.00 93.44 86 THR A O 1
ATOM 688 N N . SER A 1 87 ? -9.887 -13.262 -2.347 1.00 91.12 87 SER A N 1
ATOM 689 C CA . SER A 1 87 ? -10.663 -14.093 -3.273 1.00 91.12 87 SER A CA 1
ATOM 690 C C . SER A 1 87 ? -10.313 -13.845 -4.745 1.00 91.12 87 SER A C 1
ATOM 692 O O . SER A 1 87 ? -10.347 -14.787 -5.534 1.00 91.12 87 SER A O 1
ATOM 694 N N . HIS A 1 88 ? -9.936 -12.620 -5.130 1.00 91.06 88 HIS A N 1
ATOM 695 C CA . HIS A 1 88 ? -9.485 -12.328 -6.494 1.00 91.06 88 HIS A CA 1
ATOM 696 C C . HIS A 1 88 ? -8.095 -12.905 -6.746 1.00 91.06 88 HIS A C 1
ATOM 698 O O . HIS A 1 88 ? -7.887 -13.546 -7.771 1.00 91.06 88 HIS A O 1
ATOM 704 N N . TYR A 1 89 ? -7.169 -12.761 -5.794 1.00 87.69 89 TYR A N 1
ATOM 705 C CA . TYR A 1 89 ? -5.843 -13.376 -5.900 1.00 87.69 89 TYR A CA 1
ATOM 706 C C . TYR A 1 89 ? -5.912 -14.900 -6.002 1.00 87.69 89 TYR A C 1
ATOM 708 O O . TYR A 1 89 ? -5.174 -15.487 -6.785 1.00 87.69 89 TYR A O 1
ATOM 716 N N . ALA A 1 90 ? -6.817 -15.537 -5.255 1.00 89.06 90 ALA A N 1
ATOM 717 C CA . ALA A 1 90 ? -7.031 -16.979 -5.341 1.00 89.06 90 ALA A CA 1
ATOM 718 C C . ALA A 1 90 ? -7.505 -17.431 -6.733 1.00 89.06 90 ALA A C 1
ATOM 720 O O . ALA A 1 90 ? -7.197 -18.544 -7.129 1.00 89.06 90 ALA A O 1
ATOM 721 N N . ARG A 1 91 ? -8.223 -16.576 -7.476 1.00 92.75 91 ARG A N 1
ATOM 722 C CA . ARG A 1 91 ? -8.688 -16.860 -8.846 1.00 92.75 91 ARG A CA 1
ATOM 723 C C . ARG A 1 91 ? -7.642 -16.594 -9.931 1.00 92.75 91 ARG A C 1
ATOM 725 O O . ARG A 1 91 ? -7.817 -17.069 -11.043 1.00 92.75 91 ARG A O 1
ATOM 732 N N . MET A 1 92 ? -6.624 -15.778 -9.648 1.00 90.06 92 MET A N 1
ATOM 733 C CA . MET A 1 92 ? -5.540 -15.484 -10.599 1.00 90.06 92 MET A CA 1
ATOM 734 C C . MET A 1 92 ? -4.448 -16.562 -10.610 1.00 90.06 92 MET A C 1
ATOM 736 O O . MET A 1 92 ? -3.587 -16.529 -11.485 1.00 90.06 92 MET A O 1
ATOM 740 N N . ARG A 1 93 ? -4.445 -17.451 -9.612 1.00 77.38 93 ARG A N 1
ATOM 741 C CA . ARG A 1 93 ? -3.540 -18.600 -9.514 1.00 77.38 93 ARG A CA 1
ATOM 742 C C . ARG A 1 93 ? -4.161 -19.812 -10.186 1.00 77.38 93 ARG A C 1
ATOM 744 O O . ARG A 1 93 ? -3.371 -20.589 -10.756 1.00 77.38 93 ARG A O 1
#

pLDDT: mean 93.54, std 4.37, range [70.69, 98.25]

Solvent-accessible surface area (backbone atoms only — not comparable to full-atom values): 6042 Å² total; per-residue (Å²): 135,84,90,75,89,88,78,76,90,86,78,50,69,38,40,59,48,77,41,72,36,77,52,88,90,68,54,45,83,45,71,83,41,56,41,79,31,81,45,74,48,79,55,94,56,34,44,32,30,29,33,80,44,93,95,52,95,60,57,49,78,43,62,15,26,58,10,58,89,28,93,82,35,78,52,80,87,74,77,82,83,91,84,86,58,70,71,58,58,64,71,75,107

Nearest PDB structures (foldseek):
  8x2h-assembly1_A  TM=3.176E-01  e=4.153E+00  Paraclostridium sordellii ATCC 9714
  4v4j-assembly1_N  TM=2.814E-01  e=7.809E+00  Thermus thermophilus HB27
  4w29-assembly2_DT  TM=2.242E-01  e=7.331E+00  Thermus thermophilus HB8

Secondary structure (DSSP, 8-state):
-----------EEEE-S-SEES-TTS-EE-GGGEEEESEEEEETTEEEEEE--TT-SSPEEEE-TTSTT-TT----S-PPPP---HHHHHHH-

Foldseek 3Di:
DDDDDPDDDPWDWAQQDDQFDDDPPPTDGHCPRIDTAPDWDQDLQGIWGFHDDPPDPGTDIGDHLCGNPRPNHPHPSDDDDDDDDVVVVVVVD

Radius of gyration: 15.71 Å; Cα contacts (8 Å, |Δi|>4): 134; chains: 1; bounding box: 44×34×46 Å

Sequence (93 aa):
MALRKIGVVVRLQIQQESLKRGRSPNRYYDPASLLLVDALRLSEEGVVGLVDVEGQHAPREVLDVHHFGHYDSKNRGDNDISFNFTSHYARMR

Mean predicted aligned error: 4.22 Å